Protein AF-A0A261Q1C6-F1 (afdb_monomer_lite)

Secondary structure (DSSP, 8-state):
-PPEEEEEEEEETTSPPP-TTSEEEEEETTEEEEEEEEEEEEE---SSPPTTEEEEEEEEEEETT-GGGEEEEEETTEEEEEETTEEEEEEE---TTTHHHHSS---

Sequence (107 aa):
MREAKKLYYYIGEGHPVPEPGRYLVNMGKKGPGTVYLITAIVRTKQKRPVEGYTCYTLTLQRLDGLKELVVYEMQDGICSVWVKGEEAFPCFAFDPKERRSLLKPRS

Foldseek 3Di:
DQDWDKDKAKDFPPDDDDDQQAKEFEADPVGTDWIWGFHDKDFDDDPDDDPRITIIITTTGTDPPQRVQKDWDADPNDIWIDTVNHTHHYGYPDDPVVVVVVPDPPD

pLDDT: mean 82.11, std 16.35, range [31.62, 95.12]

Radius of gyration: 14.65 Å; chains: 1; bounding box: 41×34×31 Å

Structure (mmCIF, N/CA/C/O backbone):
data_AF-A0A261Q1C6-F1
#
_entry.id   AF-A0A261Q1C6-F1
#
loop_
_atom_site.group_PDB
_atom_site.id
_atom_site.type_symbol
_atom_site.label_atom_id
_atom_site.label_alt_id
_atom_site.label_comp_id
_atom_site.label_asym_id
_atom_site.label_entity_id
_atom_site.label_seq_id
_atom_site.pdbx_PDB_ins_code
_atom_site.Cartn_x
_atom_site.Cartn_y
_atom_site.Cartn_z
_atom_site.occupancy
_atom_site.B_iso_or_equiv
_atom_site.auth_seq_id
_atom_site.auth_comp_id
_atom_site.auth_asym_id
_atom_site.auth_atom_id
_atom_site.pdbx_PDB_model_num
ATOM 1 N N . MET A 1 1 ? -10.384 19.432 -0.649 1.00 48.12 1 MET A N 1
ATOM 2 C CA . MET A 1 1 ? -10.007 18.197 -1.376 1.00 48.12 1 MET A CA 1
ATOM 3 C C . MET A 1 1 ? -8.909 17.512 -0.573 1.00 48.12 1 MET A C 1
ATOM 5 O O . MET A 1 1 ? -8.014 18.217 -0.132 1.00 48.12 1 MET A O 1
ATOM 9 N N . ARG A 1 2 ? -8.998 16.204 -0.284 1.00 57.34 2 ARG A N 1
ATOM 10 C CA . ARG A 1 2 ? -7.921 15.504 0.444 1.00 57.34 2 ARG A CA 1
ATOM 11 C C . ARG A 1 2 ? -6.717 15.364 -0.492 1.00 57.34 2 ARG A C 1
ATOM 13 O O . ARG A 1 2 ? -6.881 14.885 -1.608 1.00 57.34 2 ARG A O 1
ATOM 20 N N . GLU A 1 3 ? -5.551 15.828 -0.057 1.00 70.38 3 GLU A N 1
ATOM 21 C CA . GLU A 1 3 ? -4.331 15.871 -0.867 1.00 70.38 3 GLU A CA 1
ATOM 22 C C . GLU A 1 3 ? -3.910 14.462 -1.309 1.00 70.38 3 GLU A C 1
ATOM 24 O O . GLU A 1 3 ? -3.790 13.544 -0.489 1.00 70.38 3 GLU A O 1
ATOM 29 N N . ALA A 1 4 ? -3.708 14.282 -2.615 1.00 81.31 4 ALA A N 1
ATOM 30 C CA . ALA A 1 4 ? -3.207 13.034 -3.168 1.00 81.31 4 ALA A CA 1
ATOM 31 C C . ALA A 1 4 ? -1.703 12.927 -2.884 1.00 81.31 4 ALA A C 1
ATOM 33 O O . ALA A 1 4 ? -0.907 13.745 -3.344 1.00 81.31 4 ALA A O 1
ATOM 34 N N . LYS A 1 5 ? -1.302 11.900 -2.136 1.00 88.50 5 LYS A N 1
ATOM 35 C CA . LYS A 1 5 ? 0.096 11.625 -1.808 1.00 88.50 5 LYS A CA 1
ATOM 36 C C . LYS A 1 5 ? 0.680 10.648 -2.820 1.00 88.50 5 LYS A C 1
ATOM 38 O O . LYS A 1 5 ? 0.068 9.628 -3.114 1.00 88.50 5 LYS A O 1
ATOM 43 N N . LYS A 1 6 ? 1.888 10.916 -3.313 1.00 91.50 6 LYS A N 1
ATOM 44 C CA . LYS A 1 6 ? 2.656 9.942 -4.102 1.00 91.50 6 LYS A CA 1
ATOM 45 C C . LYS A 1 6 ? 3.642 9.193 -3.210 1.00 91.50 6 LYS A C 1
ATOM 47 O O . LYS A 1 6 ? 4.248 9.794 -2.323 1.00 91.50 6 LYS A O 1
ATOM 52 N N . LEU A 1 7 ? 3.798 7.893 -3.440 1.00 90.50 7 LEU A N 1
ATOM 53 C CA . LEU A 1 7 ? 4.708 7.030 -2.688 1.00 90.50 7 LEU A CA 1
ATOM 54 C C . LEU A 1 7 ? 5.403 6.039 -3.625 1.00 90.50 7 LEU A C 1
ATOM 56 O O . LEU A 1 7 ? 4.752 5.442 -4.478 1.00 90.50 7 LEU A O 1
ATOM 60 N N . TYR A 1 8 ? 6.707 5.835 -3.434 1.00 90.00 8 TYR A N 1
ATOM 61 C CA . TYR A 1 8 ? 7.416 4.724 -4.065 1.00 90.00 8 TYR A CA 1
ATOM 62 C C . TYR A 1 8 ? 7.203 3.447 -3.261 1.00 90.00 8 TYR A C 1
ATOM 64 O O . TYR A 1 8 ? 7.459 3.418 -2.059 1.00 90.00 8 TYR A O 1
ATOM 72 N N . TYR A 1 9 ? 6.765 2.399 -3.942 1.00 88.69 9 TYR A N 1
ATOM 73 C CA . TYR A 1 9 ? 6.480 1.097 -3.369 1.00 88.69 9 TYR A CA 1
ATOM 74 C C . TYR A 1 9 ? 7.321 0.039 -4.081 1.00 88.69 9 TYR A C 1
ATOM 76 O O . TYR A 1 9 ? 7.335 -0.025 -5.310 1.00 88.69 9 TYR A O 1
ATOM 84 N N . TYR A 1 10 ? 8.066 -0.746 -3.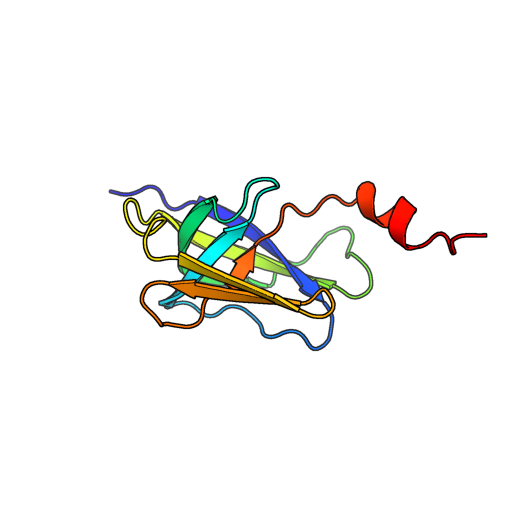310 1.00 87.56 10 TYR A N 1
ATOM 85 C CA . TYR A 1 10 ? 9.017 -1.732 -3.817 1.00 87.56 10 TYR A CA 1
ATOM 86 C C . TYR A 1 10 ? 8.480 -3.128 -3.558 1.00 87.56 10 TYR A C 1
ATOM 88 O O . TYR A 1 10 ? 8.153 -3.459 -2.422 1.00 87.56 10 TYR A O 1
ATOM 96 N N . ILE A 1 11 ? 8.414 -3.938 -4.607 1.00 85.38 11 ILE A N 1
ATOM 97 C CA . ILE A 1 11 ? 7.804 -5.267 -4.569 1.00 85.38 11 ILE A CA 1
ATOM 98 C C . ILE A 1 11 ? 8.851 -6.283 -4.975 1.00 85.38 11 ILE A C 1
ATOM 100 O O . ILE A 1 11 ? 9.460 -6.124 -6.033 1.00 85.38 11 ILE A O 1
ATOM 104 N N . GLY A 1 12 ? 9.078 -7.282 -4.123 1.00 82.75 12 GLY A N 1
ATOM 105 C CA . GLY A 1 12 ? 9.973 -8.390 -4.441 1.00 82.75 12 GLY A CA 1
ATOM 106 C C . GLY A 1 12 ? 9.405 -9.271 -5.555 1.00 82.75 12 GLY A C 1
ATOM 107 O O . GLY A 1 12 ? 8.195 -9.280 -5.786 1.00 82.75 12 GLY A O 1
ATOM 108 N N . GLU A 1 13 ? 10.253 -10.031 -6.239 1.00 79.12 13 GLU A N 1
ATOM 109 C CA . GLU A 1 13 ? 9.780 -11.030 -7.205 1.00 79.12 13 GLU A CA 1
ATOM 110 C C . GLU A 1 13 ? 8.808 -12.029 -6.549 1.00 79.12 13 GLU A C 1
ATOM 112 O O . GLU A 1 13 ? 9.047 -12.513 -5.446 1.00 79.12 13 GLU A O 1
ATOM 117 N N . GLY A 1 14 ? 7.679 -12.300 -7.214 1.00 77.88 14 GLY A N 1
ATOM 118 C CA . GLY A 1 14 ? 6.638 -13.215 -6.725 1.00 77.88 14 GLY A CA 1
ATOM 119 C C . GLY A 1 14 ? 5.613 -12.614 -5.754 1.00 77.88 14 GLY A C 1
ATOM 120 O O . GLY A 1 14 ? 4.635 -13.285 -5.435 1.00 77.88 14 GLY A O 1
ATOM 121 N N . HIS A 1 15 ? 5.774 -11.361 -5.314 1.00 81.31 15 HIS A N 1
ATOM 122 C CA . HIS A 1 15 ? 4.775 -10.691 -4.473 1.00 81.31 15 HIS A CA 1
ATOM 123 C C . HIS A 1 15 ? 3.670 -10.014 -5.304 1.00 81.31 15 HIS A C 1
ATOM 125 O O . HIS A 1 15 ? 3.947 -9.498 -6.394 1.00 81.31 15 HIS A O 1
ATOM 131 N N . PRO A 1 16 ? 2.421 -9.970 -4.797 1.00 85.75 16 PRO A N 1
ATOM 132 C CA . PRO A 1 16 ? 1.312 -9.344 -5.505 1.00 85.75 16 PRO A CA 1
ATOM 133 C C . PRO A 1 16 ? 1.520 -7.834 -5.653 1.00 85.75 16 PRO A C 1
ATOM 135 O O . PRO A 1 16 ? 1.999 -7.146 -4.748 1.00 85.75 16 PRO A O 1
ATOM 138 N N . VAL A 1 17 ? 1.131 -7.315 -6.816 1.00 89.00 17 VAL A N 1
ATOM 139 C CA . VAL A 1 17 ? 1.174 -5.883 -7.118 1.00 89.00 17 VAL A CA 1
ATOM 140 C C . VAL A 1 17 ? -0.077 -5.207 -6.539 1.00 89.00 17 VAL A C 1
ATOM 142 O O . VAL A 1 17 ? -1.172 -5.714 -6.765 1.00 89.00 17 VAL A O 1
ATOM 145 N N . PRO A 1 18 ? 0.042 -4.068 -5.829 1.00 89.81 18 PRO A N 1
ATOM 146 C CA . PRO A 1 18 ? -1.107 -3.325 -5.342 1.00 89.81 18 PRO A CA 1
ATOM 147 C C . PRO A 1 18 ? -2.006 -2.839 -6.474 1.00 89.81 18 PRO A C 1
ATOM 149 O O . PRO A 1 18 ? -1.529 -2.392 -7.518 1.00 89.81 18 PRO A O 1
ATOM 152 N N . GLU A 1 19 ? -3.309 -2.841 -6.226 1.00 91.38 19 GLU A N 1
ATOM 153 C CA . GLU A 1 19 ? -4.314 -2.450 -7.212 1.00 91.38 19 GLU A CA 1
ATOM 154 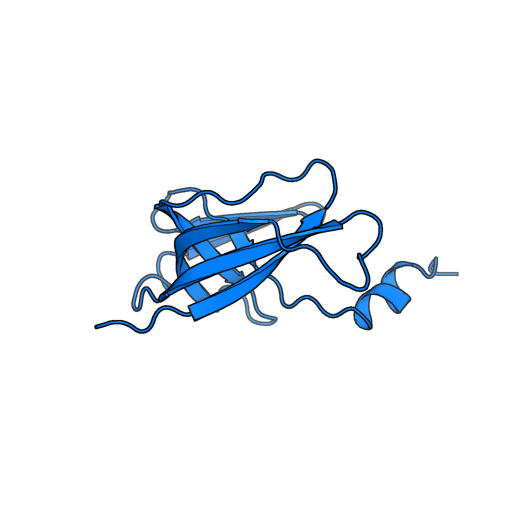C C . GLU A 1 19 ? -5.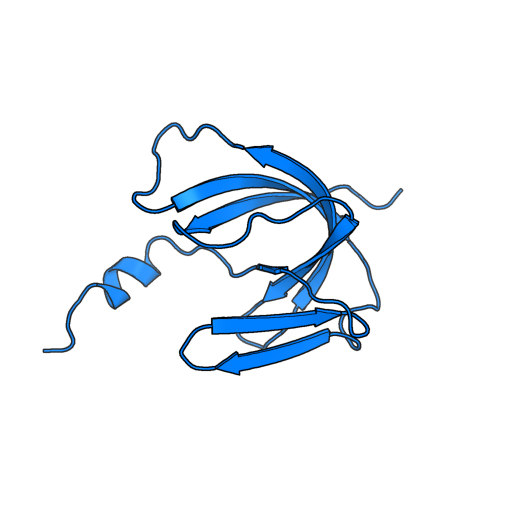040 -1.161 -6.792 1.00 91.38 19 GLU A C 1
ATOM 156 O O . GLU A 1 19 ? -5.275 -0.942 -5.597 1.00 91.38 19 GLU A O 1
ATOM 161 N N . PRO A 1 20 ? -5.430 -0.291 -7.744 1.00 94.81 20 PRO A N 1
ATOM 162 C CA . PRO A 1 20 ? -6.335 0.815 -7.455 1.00 94.81 20 PRO A CA 1
ATOM 163 C C . PRO A 1 20 ? -7.643 0.317 -6.827 1.00 94.81 20 PRO A C 1
ATOM 165 O O . PRO A 1 20 ? -8.168 -0.725 -7.202 1.00 94.81 20 PRO A O 1
ATOM 168 N N . GLY A 1 21 ? -8.174 1.068 -5.866 1.00 93.56 21 GLY A N 1
ATOM 169 C CA . GLY A 1 21 ? -9.354 0.691 -5.085 1.00 93.56 21 GLY A CA 1
ATOM 170 C C . GLY A 1 21 ? -9.043 -0.136 -3.834 1.00 93.56 21 GLY A C 1
ATOM 171 O O . GLY A 1 21 ? -9.895 -0.221 -2.954 1.00 93.56 21 GLY A O 1
ATOM 172 N N . ARG A 1 22 ? -7.827 -0.681 -3.694 1.00 94.50 22 ARG A N 1
ATOM 173 C CA . ARG A 1 22 ? -7.400 -1.400 -2.484 1.00 94.50 22 ARG A CA 1
ATOM 174 C C . ARG A 1 22 ? -6.832 -0.457 -1.427 1.00 94.50 22 ARG A C 1
ATOM 176 O O . ARG A 1 22 ? -6.352 0.645 -1.723 1.00 94.50 22 ARG A O 1
ATOM 183 N N . TYR A 1 23 ? -6.864 -0.911 -0.177 1.00 95.12 23 TYR A N 1
ATOM 184 C CA . TYR A 1 23 ? -6.259 -0.194 0.937 1.00 95.12 23 TYR A CA 1
ATOM 185 C C . TYR A 1 23 ? -4.761 -0.478 1.042 1.00 95.12 23 TYR A C 1
ATOM 187 O O . TYR A 1 23 ? -4.293 -1.585 0.785 1.00 95.12 23 TYR A O 1
ATOM 195 N N . LEU A 1 24 ? -4.013 0.532 1.471 1.00 94.25 24 LEU A N 1
ATOM 196 C CA . LEU A 1 24 ? -2.604 0.436 1.817 1.00 94.25 24 LEU A CA 1
ATOM 197 C C . LEU A 1 24 ? -2.396 0.993 3.221 1.00 94.25 24 LEU A C 1
ATOM 199 O O . LEU A 1 24 ? -2.806 2.115 3.521 1.00 94.25 24 LEU A O 1
ATOM 203 N N . VAL A 1 25 ? -1.739 0.222 4.080 1.00 93.31 25 VAL A N 1
ATOM 204 C CA . VAL A 1 25 ? -1.499 0.591 5.476 1.00 93.31 25 VAL A CA 1
ATOM 205 C C . VAL A 1 25 ? -0.018 0.864 5.667 1.00 93.31 25 VAL A C 1
ATOM 207 O O . VAL A 1 25 ? 0.818 -0.009 5.460 1.00 93.31 25 VAL A O 1
ATOM 210 N N . ASN A 1 26 ? 0.327 2.080 6.084 1.00 90.75 26 ASN A N 1
ATOM 211 C CA . ASN A 1 26 ? 1.700 2.391 6.463 1.00 90.75 26 ASN A CA 1
ATOM 212 C C . ASN A 1 26 ? 2.026 1.737 7.810 1.00 90.75 26 ASN A C 1
ATOM 214 O O . ASN A 1 26 ? 1.486 2.147 8.836 1.00 90.75 26 ASN A O 1
ATOM 218 N N . MET A 1 27 ? 2.905 0.743 7.802 1.00 87.75 27 MET A N 1
ATOM 219 C CA . MET A 1 27 ? 3.342 -0.021 8.964 1.00 87.75 27 MET A CA 1
ATOM 220 C C . MET A 1 27 ? 4.601 0.616 9.555 1.00 87.75 27 MET A C 1
ATOM 222 O O . MET A 1 27 ? 5.638 0.724 8.898 1.00 87.75 27 MET A O 1
ATOM 226 N N . GLY A 1 28 ? 4.511 1.058 10.809 1.00 82.44 28 GLY A N 1
ATOM 227 C CA . GLY A 1 28 ? 5.637 1.616 11.556 1.00 82.44 28 GLY A CA 1
ATOM 228 C C . GLY A 1 28 ? 6.136 0.672 12.649 1.00 82.44 28 GLY A C 1
ATOM 229 O O . GLY A 1 28 ? 5.529 -0.355 12.937 1.00 82.44 28 GLY A O 1
ATOM 230 N N . LYS A 1 29 ? 7.205 1.073 13.351 1.00 76.31 29 LYS A N 1
ATOM 231 C CA . LYS A 1 29 ? 7.773 0.309 14.485 1.00 76.31 29 LYS A CA 1
ATOM 232 C C . LYS A 1 29 ? 6.782 0.053 15.633 1.00 76.31 29 LYS A C 1
ATOM 234 O O . LYS A 1 29 ? 6.994 -0.852 16.425 1.00 76.31 29 LYS A O 1
ATOM 239 N N . LYS A 1 30 ? 5.732 0.874 15.748 1.00 80.56 30 LYS A N 1
ATOM 240 C CA . LYS A 1 30 ? 4.697 0.786 16.795 1.00 80.56 30 LYS A CA 1
ATOM 241 C C . LYS A 1 30 ? 3.389 0.146 16.297 1.00 80.56 30 LYS A C 1
ATOM 243 O O . LYS A 1 30 ? 2.370 0.286 16.962 1.00 80.56 30 LYS A O 1
ATOM 248 N N . GLY A 1 31 ? 3.401 -0.493 15.124 1.00 81.81 31 GLY A N 1
ATOM 249 C CA . GLY A 1 31 ? 2.218 -1.097 14.503 1.00 81.81 31 GLY A CA 1
ATOM 250 C C . GLY A 1 31 ? 1.604 -0.245 13.380 1.00 81.81 31 GLY A C 1
ATOM 251 O O . GLY A 1 31 ? 2.303 0.594 12.789 1.00 81.81 31 GLY A O 1
ATOM 252 N N . PRO A 1 32 ? 0.316 -0.461 13.050 1.00 88.25 32 PRO A N 1
ATOM 253 C CA . PRO A 1 32 ? -0.329 0.176 11.910 1.00 88.25 32 PRO A CA 1
ATOM 254 C C . PRO A 1 32 ? -0.450 1.686 12.115 1.00 88.25 32 PRO A C 1
ATOM 256 O O . PRO A 1 32 ? -0.841 2.184 13.172 1.00 88.25 32 PRO A O 1
ATOM 259 N N . GLY A 1 33 ? -0.064 2.431 11.088 1.00 87.50 33 GLY A N 1
ATOM 260 C CA . GLY A 1 33 ? -0.060 3.884 11.060 1.00 87.50 33 GLY A CA 1
ATOM 261 C C . GLY A 1 33 ? -1.254 4.429 10.290 1.00 87.50 33 GLY A C 1
ATOM 262 O O . GLY A 1 33 ? -2.400 4.333 10.720 1.00 87.50 33 GLY A O 1
ATOM 263 N N . THR A 1 34 ? -0.972 5.081 9.168 1.00 91.31 34 THR A N 1
ATOM 264 C CA . THR A 1 34 ? -1.991 5.723 8.333 1.00 91.31 34 THR A CA 1
ATOM 265 C C . THR A 1 34 ? -2.527 4.747 7.295 1.00 91.31 34 THR A C 1
ATOM 267 O O . THR A 1 34 ? -1.745 4.054 6.642 1.00 91.31 34 THR A O 1
ATOM 270 N N . VAL A 1 35 ? -3.847 4.750 7.112 1.00 93.62 35 VAL A N 1
ATOM 271 C CA . VAL A 1 35 ? -4.529 4.016 6.044 1.00 93.62 35 VAL A CA 1
ATOM 272 C C . VAL A 1 35 ? -4.708 4.926 4.832 1.00 93.62 35 VAL A C 1
ATOM 274 O O . VAL A 1 35 ? -5.094 6.095 4.946 1.00 93.62 35 VAL A O 1
ATOM 277 N N . TYR A 1 36 ? -4.426 4.377 3.662 1.00 94.69 36 TYR A N 1
ATOM 278 C CA . TYR A 1 36 ? -4.558 5.034 2.377 1.00 94.69 36 TYR A CA 1
ATOM 279 C C . TYR A 1 36 ? -5.437 4.202 1.447 1.00 94.69 36 TYR A C 1
ATOM 281 O O . TYR A 1 36 ? -5.407 2.978 1.493 1.00 94.69 36 TYR A O 1
ATOM 289 N N . LEU A 1 37 ? -6.183 4.872 0.576 1.00 94.62 37 LEU A N 1
ATOM 290 C CA . LEU A 1 37 ? -6.770 4.264 -0.613 1.00 94.62 37 LEU A CA 1
ATOM 291 C C . LEU A 1 37 ? -5.796 4.432 -1.773 1.00 94.62 37 LEU A C 1
ATOM 293 O O . LEU A 1 37 ? -5.339 5.550 -2.026 1.00 94.62 37 LEU A O 1
ATOM 297 N N . ILE A 1 38 ? -5.500 3.353 -2.487 1.00 95.06 38 ILE A N 1
ATOM 298 C CA . ILE A 1 38 ? -4.721 3.425 -3.720 1.00 95.06 38 ILE A CA 1
ATOM 299 C C . ILE A 1 38 ? -5.646 3.934 -4.822 1.00 95.06 38 ILE A C 1
ATOM 301 O O . ILE A 1 38 ? -6.641 3.298 -5.150 1.00 95.06 38 ILE A O 1
ATOM 305 N N . THR A 1 39 ? -5.334 5.089 -5.401 1.00 95.06 39 THR A N 1
ATOM 306 C CA . THR A 1 39 ? -6.129 5.678 -6.488 1.00 95.06 39 THR A CA 1
ATOM 307 C C . THR A 1 39 ? -5.500 5.453 -7.855 1.00 95.06 39 THR A C 1
ATOM 309 O O . THR A 1 39 ? -6.209 5.407 -8.854 1.00 95.06 39 THR A O 1
ATOM 312 N N . ALA A 1 40 ? -4.179 5.283 -7.914 1.00 94.50 40 ALA A N 1
ATOM 313 C CA . ALA A 1 40 ? -3.471 4.925 -9.136 1.00 94.50 40 ALA A CA 1
ATOM 314 C C . ALA A 1 40 ? -2.154 4.210 -8.821 1.00 94.50 40 ALA A C 1
ATOM 316 O O . ALA A 1 40 ? -1.528 4.467 -7.790 1.00 94.50 40 ALA A O 1
ATOM 317 N N . ILE A 1 41 ? -1.702 3.374 -9.753 1.00 94.69 41 ILE A N 1
ATOM 318 C CA . ILE A 1 41 ? -0.397 2.715 -9.722 1.00 94.69 41 ILE A CA 1
ATOM 319 C C . ILE A 1 41 ? 0.280 2.847 -11.083 1.00 94.69 41 ILE A C 1
ATOM 321 O O . ILE A 1 41 ? -0.342 2.656 -12.124 1.00 94.69 41 ILE A O 1
ATOM 325 N N . VAL A 1 42 ? 1.571 3.174 -11.076 1.00 94.62 42 VAL A N 1
ATOM 326 C CA . VAL A 1 42 ? 2.401 3.234 -12.282 1.00 94.62 42 VAL A CA 1
ATOM 327 C C . VAL A 1 42 ? 3.728 2.550 -11.995 1.00 94.62 42 VAL A C 1
ATOM 329 O O . VAL A 1 42 ? 4.357 2.822 -10.975 1.00 94.62 42 VAL A O 1
ATOM 332 N N . ARG A 1 43 ? 4.192 1.675 -12.892 1.00 92.31 43 ARG A N 1
ATOM 333 C CA . ARG A 1 43 ? 5.535 1.094 -12.778 1.00 92.31 43 ARG A CA 1
ATOM 334 C C . ARG A 1 43 ? 6.587 2.183 -12.988 1.00 92.31 43 ARG A C 1
ATOM 336 O O . ARG A 1 43 ? 6.599 2.856 -14.016 1.00 92.31 43 ARG A O 1
ATOM 343 N N . THR A 1 44 ? 7.494 2.338 -12.031 1.00 91.19 44 THR A N 1
ATOM 344 C CA . THR A 1 44 ? 8.533 3.370 -12.068 1.00 91.19 44 THR A CA 1
ATOM 345 C C . THR A 1 44 ? 9.813 2.807 -12.661 1.00 91.19 44 THR A C 1
ATOM 347 O O . THR A 1 44 ? 10.418 1.893 -12.100 1.00 91.19 44 THR A O 1
ATOM 350 N N . LYS A 1 45 ? 10.297 3.401 -13.757 1.00 87.88 45 LYS A N 1
ATOM 351 C CA . LYS A 1 45 ? 11.643 3.104 -14.259 1.00 87.88 45 LYS A CA 1
ATOM 352 C C . LYS A 1 45 ? 12.677 3.794 -13.371 1.00 87.88 45 LYS A C 1
ATOM 354 O O . LYS A 1 45 ? 12.783 5.019 -13.358 1.00 87.88 45 LYS A O 1
ATOM 359 N N . GLN A 1 46 ? 13.442 3.010 -12.622 1.00 83.00 46 GLN A N 1
ATOM 360 C CA . GLN A 1 46 ? 14.497 3.538 -11.763 1.00 83.00 46 GLN A CA 1
ATOM 361 C C . GLN A 1 46 ? 15.785 3.766 -12.557 1.00 83.00 46 GLN A C 1
ATOM 363 O O . GLN A 1 46 ? 16.167 2.937 -13.379 1.00 83.00 46 GLN A O 1
ATOM 368 N N . LYS A 1 47 ? 16.501 4.862 -12.269 1.00 83.94 47 LYS A N 1
ATOM 369 C CA . LYS A 1 47 ? 17.864 5.080 -12.798 1.00 83.94 47 LYS A 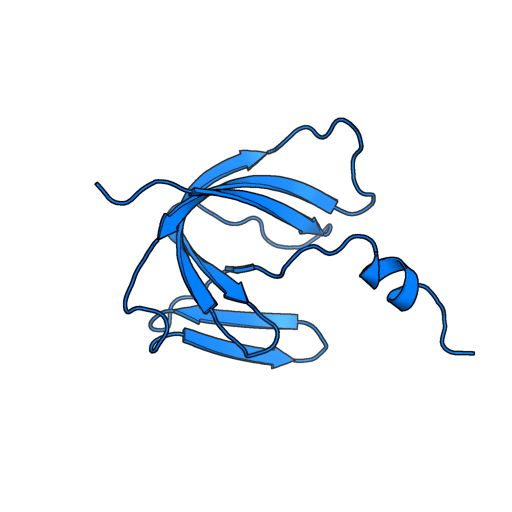CA 1
ATOM 370 C C . LYS A 1 47 ? 18.861 4.044 -12.266 1.00 83.94 47 LYS A C 1
ATOM 372 O O . LYS 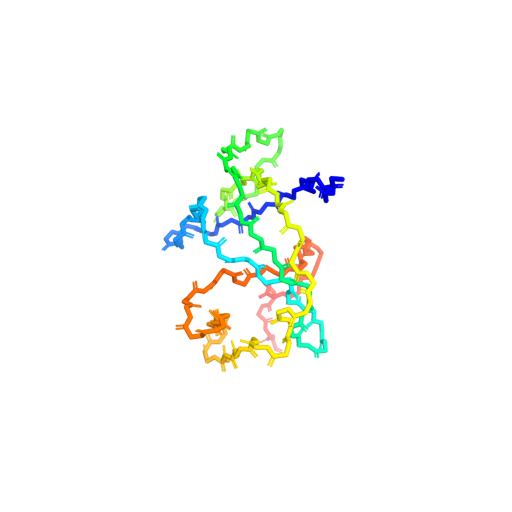A 1 47 ? 19.829 3.726 -12.943 1.00 83.94 47 LYS A O 1
ATOM 377 N N . ARG A 1 48 ? 18.633 3.554 -11.045 1.00 83.94 48 ARG A N 1
ATOM 378 C CA . ARG A 1 48 ? 19.401 2.494 -10.383 1.00 83.94 48 ARG A CA 1
ATOM 379 C C . ARG A 1 48 ? 18.395 1.493 -9.809 1.00 83.94 48 ARG A C 1
ATOM 381 O O . ARG A 1 48 ? 17.821 1.796 -8.763 1.00 83.94 48 ARG A O 1
ATOM 388 N N . PRO A 1 49 ? 18.080 0.403 -10.527 1.00 81.56 49 PRO A N 1
ATOM 389 C CA . PRO A 1 49 ? 17.149 -0.600 -10.027 1.00 81.56 49 PRO A CA 1
ATOM 390 C C . PRO A 1 49 ? 17.722 -1.287 -8.786 1.00 81.56 49 PRO A C 1
ATOM 392 O O . PRO A 1 49 ? 18.937 -1.444 -8.657 1.00 81.56 49 PRO A O 1
ATOM 395 N N . VAL A 1 50 ? 16.837 -1.673 -7.871 1.00 81.00 50 VAL A N 1
ATOM 396 C CA . VAL A 1 50 ? 17.191 -2.520 -6.729 1.00 81.00 50 VAL A CA 1
ATOM 397 C C . VAL A 1 50 ? 17.005 -3.969 -7.167 1.00 81.00 50 VAL A C 1
ATOM 399 O O . VAL A 1 50 ? 15.911 -4.347 -7.577 1.00 81.00 50 VAL A O 1
ATOM 402 N N . GLU A 1 51 ? 18.070 -4.766 -7.117 1.00 81.94 51 GLU A N 1
ATOM 403 C CA . GLU A 1 51 ? 18.030 -6.172 -7.533 1.00 81.94 51 GLU A CA 1
ATOM 404 C C . GLU A 1 51 ? 16.981 -6.964 -6.738 1.00 81.94 51 GLU A C 1
ATOM 406 O O . GLU A 1 51 ? 16.862 -6.801 -5.521 1.00 81.94 51 GLU A O 1
ATOM 411 N N . GLY A 1 52 ? 16.191 -7.781 -7.441 1.00 83.50 52 GLY A N 1
ATOM 412 C CA . GLY A 1 52 ? 15.087 -8.554 -6.869 1.00 83.50 52 GLY A CA 1
ATOM 413 C C . GLY A 1 52 ? 13.823 -7.747 -6.552 1.00 83.50 52 GLY A C 1
ATOM 414 O O . GLY A 1 52 ? 12.887 -8.313 -5.992 1.00 83.50 52 GLY A O 1
ATOM 415 N N . TYR A 1 53 ? 13.769 -6.448 -6.891 1.00 85.69 53 TYR A N 1
ATOM 416 C CA . TYR A 1 53 ? 12.600 -5.596 -6.654 1.00 85.69 53 TYR A CA 1
ATOM 417 C C . TYR A 1 53 ? 12.141 -4.833 -7.897 1.00 85.69 53 TYR A C 1
ATOM 419 O O . TYR A 1 53 ? 12.931 -4.274 -8.658 1.00 85.69 53 TYR A O 1
ATOM 427 N N . THR A 1 54 ? 10.823 -4.697 -8.039 1.00 89.19 54 THR A N 1
ATOM 428 C CA . THR A 1 54 ? 10.198 -3.746 -8.961 1.00 89.19 54 THR A CA 1
ATOM 429 C C . THR A 1 54 ? 9.642 -2.554 -8.190 1.00 89.19 54 THR A C 1
ATOM 431 O O . THR A 1 54 ? 8.922 -2.706 -7.205 1.00 89.19 54 THR A O 1
ATOM 434 N N . CYS A 1 55 ? 9.973 -1.347 -8.650 1.00 90.75 55 CYS A N 1
ATOM 435 C CA . CYS A 1 55 ? 9.488 -0.101 -8.069 1.00 90.75 55 CYS A CA 1
ATOM 436 C C . CYS A 1 55 ? 8.215 0.380 -8.778 1.00 90.75 55 CYS A C 1
ATOM 438 O O . CYS A 1 55 ? 8.167 0.471 -10.007 1.00 90.75 55 CYS A O 1
ATOM 440 N N . TYR A 1 56 ? 7.215 0.764 -7.996 1.00 92.00 56 TYR A N 1
ATOM 441 C CA . TYR A 1 56 ? 5.965 1.366 -8.441 1.00 92.00 56 TYR A CA 1
ATOM 442 C C . TYR A 1 56 ? 5.778 2.726 -7.773 1.00 92.00 56 TYR A C 1
ATOM 444 O O . TYR A 1 56 ? 6.180 2.932 -6.632 1.00 92.00 56 TYR A O 1
ATOM 452 N N . THR A 1 57 ? 5.181 3.675 -8.484 1.00 93.62 57 THR A N 1
ATOM 453 C CA . THR A 1 57 ? 4.666 4.916 -7.908 1.00 93.62 57 THR A CA 1
ATOM 454 C C . THR A 1 57 ? 3.181 4.727 -7.660 1.00 93.62 57 THR A C 1
ATOM 456 O O . THR A 1 57 ? 2.408 4.556 -8.604 1.00 93.62 57 THR A O 1
ATOM 459 N N . LEU A 1 58 ? 2.787 4.778 -6.394 1.00 94.81 58 LEU A N 1
ATOM 460 C CA . LEU A 1 58 ? 1.395 4.767 -5.971 1.00 94.81 58 LEU A CA 1
ATOM 461 C C . LEU A 1 58 ? 0.913 6.198 -5.776 1.00 94.81 58 LEU A C 1
ATOM 463 O O . LEU A 1 58 ? 1.617 7.019 -5.185 1.00 94.81 58 LEU A O 1
ATOM 467 N N . THR A 1 59 ? -0.297 6.480 -6.242 1.00 94.88 59 THR A N 1
ATOM 468 C CA . THR A 1 59 ? -1.055 7.664 -5.837 1.00 94.88 59 THR A CA 1
ATOM 469 C C . THR A 1 59 ? -2.054 7.231 -4.779 1.00 94.88 59 THR A C 1
ATOM 471 O O . THR A 1 59 ? -2.767 6.245 -4.951 1.00 94.88 59 THR A O 1
ATOM 474 N N . LEU A 1 60 ? -2.048 7.942 -3.660 1.00 94.81 60 LEU A N 1
ATOM 475 C CA . LEU A 1 60 ? -2.700 7.549 -2.426 1.00 94.81 60 LEU A CA 1
ATOM 476 C C . LEU A 1 60 ? -3.602 8.673 -1.934 1.00 94.81 60 LEU A C 1
ATOM 478 O O . LEU A 1 60 ? -3.187 9.830 -1.864 1.00 94.81 60 LEU A O 1
ATOM 482 N N . GLN A 1 61 ? -4.805 8.320 -1.506 1.00 94.50 61 GLN A N 1
ATOM 483 C CA . GLN A 1 61 ? -5.690 9.216 -0.776 1.00 94.50 61 GLN A CA 1
ATOM 484 C C . GLN A 1 61 ? -5.715 8.810 0.693 1.00 94.50 61 GLN A C 1
ATOM 486 O O . GLN A 1 61 ? -6.017 7.667 1.028 1.00 94.50 61 GLN A O 1
ATOM 491 N N . ARG A 1 62 ? -5.407 9.747 1.591 1.00 92.81 62 ARG A N 1
ATOM 492 C CA . ARG A 1 62 ? -5.438 9.487 3.033 1.00 92.81 62 ARG A CA 1
ATOM 493 C C . ARG A 1 62 ? -6.872 9.265 3.524 1.00 92.81 62 ARG A C 1
ATOM 495 O O . ARG A 1 62 ? -7.773 10.063 3.240 1.00 92.81 62 ARG A O 1
ATOM 502 N N . LEU A 1 63 ? -7.060 8.193 4.290 1.00 91.50 63 LEU A N 1
ATOM 503 C CA . LEU A 1 63 ? -8.317 7.867 4.950 1.00 91.50 63 LEU A CA 1
ATOM 504 C C . LEU A 1 63 ? -8.148 7.971 6.464 1.00 91.50 63 LEU A C 1
ATOM 506 O O . LEU A 1 63 ? -7.669 7.057 7.133 1.00 91.50 63 LEU A O 1
ATOM 510 N N . ASP A 1 64 ? -8.529 9.126 6.998 1.00 88.31 64 ASP A N 1
ATOM 511 C CA . ASP A 1 64 ? -8.573 9.355 8.439 1.00 88.31 64 ASP A CA 1
ATOM 512 C C . ASP A 1 64 ? -9.696 8.539 9.095 1.00 88.31 64 ASP A C 1
ATOM 514 O O . ASP A 1 64 ? -10.736 8.296 8.483 1.00 88.31 64 ASP A O 1
ATOM 518 N N . GLY A 1 65 ? -9.467 8.098 10.334 1.00 86.44 65 GLY A N 1
ATOM 519 C CA . GLY A 1 65 ? -10.426 7.316 11.126 1.00 86.44 65 GLY A CA 1
ATOM 520 C C . GLY A 1 65 ? -10.418 5.803 10.874 1.00 86.44 65 GLY A C 1
ATOM 521 O O . GLY A 1 65 ? -10.967 5.061 11.674 1.00 86.44 65 GLY A O 1
ATOM 522 N N . LEU A 1 66 ? -9.754 5.307 9.823 1.00 89.50 66 LEU A N 1
ATOM 523 C CA . LEU A 1 66 ? -9.714 3.860 9.549 1.00 89.50 66 LEU A CA 1
ATOM 524 C C . LEU A 1 66 ? -8.634 3.097 10.317 1.00 89.50 66 LEU A C 1
ATOM 526 O O . LEU A 1 66 ? -8.640 1.872 10.304 1.00 89.50 66 LEU A O 1
ATOM 530 N N . LYS A 1 67 ? -7.715 3.797 10.991 1.00 87.81 67 LYS A N 1
ATOM 531 C CA . LYS A 1 67 ? -6.608 3.174 11.730 1.00 87.81 67 LYS A CA 1
ATOM 532 C C . LYS A 1 67 ? -7.098 2.179 12.788 1.00 87.81 67 LYS A C 1
ATOM 534 O O . LYS A 1 67 ? -6.486 1.134 12.960 1.00 87.81 67 LYS A O 1
ATOM 539 N N . GLU A 1 68 ? -8.180 2.506 13.488 1.00 88.50 68 GLU A N 1
ATOM 540 C CA . GLU A 1 68 ? -8.740 1.664 14.557 1.00 88.50 68 GLU A CA 1
ATOM 541 C C . GLU A 1 68 ? -9.427 0.403 14.019 1.00 88.50 68 GLU A C 1
ATOM 543 O O . GLU A 1 68 ? -9.681 -0.533 14.766 1.00 88.50 68 GLU A O 1
ATOM 548 N N . LEU A 1 69 ? -9.688 0.362 12.711 1.00 91.69 69 LEU A N 1
ATOM 549 C CA . LEU A 1 69 ? -10.297 -0.765 12.005 1.00 91.69 69 LEU A CA 1
ATOM 550 C C . LEU A 1 69 ? -9.248 -1.616 11.275 1.00 91.69 69 LEU A C 1
ATOM 552 O O . LEU A 1 69 ? -9.609 -2.439 10.429 1.00 91.69 69 LEU A O 1
ATOM 556 N N . VAL A 1 70 ? -7.960 -1.378 11.552 1.00 94.00 70 VAL A N 1
ATOM 557 C CA . VAL A 1 70 ? -6.854 -2.161 11.005 1.00 94.00 70 VAL A CA 1
ATOM 558 C C . VAL A 1 70 ? -6.596 -3.366 11.897 1.00 94.00 70 VAL A C 1
ATOM 560 O O . VAL A 1 70 ? -6.275 -3.218 13.074 1.00 94.00 70 VAL A O 1
ATOM 563 N N . VAL A 1 71 ? -6.643 -4.548 11.298 1.00 93.56 71 VAL A N 1
ATOM 564 C CA . VAL A 1 71 ? -6.153 -5.794 11.890 1.00 93.56 71 VAL A CA 1
ATOM 565 C C . VAL A 1 71 ? -4.878 -6.181 11.154 1.00 93.56 71 VAL A C 1
ATOM 567 O O . VAL A 1 71 ? -4.784 -5.995 9.942 1.00 93.56 71 VAL A O 1
ATOM 570 N N . TYR A 1 72 ? -3.876 -6.677 11.871 1.00 92.38 72 TYR A N 1
ATOM 571 C CA . TYR A 1 72 ? -2.657 -7.175 11.251 1.00 92.38 72 TYR A CA 1
ATOM 572 C C . TYR A 1 72 ? -2.134 -8.402 11.977 1.00 92.38 72 TYR A C 1
ATOM 574 O O . TYR A 1 72 ? -2.240 -8.504 13.197 1.00 92.38 72 TYR A O 1
ATOM 582 N N . GLU A 1 73 ? -1.521 -9.287 11.207 1.00 90.69 73 GLU A N 1
ATOM 583 C CA . GLU A 1 73 ? -0.852 -10.481 11.694 1.00 90.69 73 GLU A CA 1
ATOM 584 C C . GLU A 1 73 ? 0.565 -10.527 11.122 1.00 90.69 73 GLU A C 1
ATOM 586 O O . GLU A 1 73 ? 0.818 -10.130 9.980 1.00 90.69 73 GLU A O 1
ATOM 591 N N . MET A 1 74 ? 1.509 -10.967 11.950 1.00 83.94 74 MET A N 1
ATOM 592 C CA . MET A 1 74 ? 2.897 -11.201 11.563 1.00 83.94 74 MET A CA 1
ATOM 593 C C . MET A 1 74 ? 3.202 -12.675 11.788 1.00 83.94 74 MET A C 1
ATOM 595 O O . MET A 1 74 ? 3.300 -13.112 12.932 1.00 83.94 74 MET A O 1
ATOM 599 N N . GLN A 1 75 ? 3.364 -13.423 10.701 1.00 82.25 75 GLN A N 1
ATOM 600 C CA . GLN A 1 75 ? 3.658 -14.851 10.735 1.00 82.25 75 GLN A CA 1
ATOM 601 C C . GLN A 1 75 ? 4.795 -15.153 9.760 1.00 82.25 75 GLN A C 1
ATOM 603 O O . GLN A 1 75 ? 4.761 -14.711 8.617 1.00 82.25 75 GLN A O 1
ATOM 608 N N . ASP A 1 76 ? 5.839 -15.842 10.229 1.00 80.38 76 ASP A N 1
ATOM 609 C CA . ASP A 1 76 ? 7.000 -16.245 9.414 1.00 80.38 76 ASP A CA 1
ATOM 610 C C . ASP A 1 76 ? 7.652 -15.095 8.613 1.00 80.38 76 ASP A C 1
ATOM 612 O O . ASP A 1 76 ? 8.147 -15.262 7.501 1.00 80.38 76 ASP A O 1
ATOM 616 N N . GLY A 1 77 ? 7.647 -13.881 9.179 1.00 73.00 77 GLY A N 1
ATOM 617 C CA . GLY A 1 77 ? 8.183 -12.679 8.525 1.00 73.00 77 GLY A CA 1
ATOM 618 C C . GLY A 1 77 ? 7.273 -12.075 7.447 1.00 73.00 77 GLY A C 1
ATOM 619 O O . GLY A 1 77 ? 7.625 -11.051 6.861 1.00 73.00 77 GLY A O 1
ATOM 620 N N . ILE A 1 78 ? 6.095 -12.654 7.221 1.00 78.06 78 ILE A N 1
ATOM 621 C CA . ILE A 1 78 ? 5.044 -12.133 6.349 1.00 78.06 78 ILE A CA 1
ATOM 622 C C . ILE A 1 78 ? 4.081 -11.304 7.195 1.00 78.06 78 ILE A C 1
ATOM 624 O O . ILE A 1 78 ? 3.670 -11.714 8.280 1.00 78.06 78 ILE A O 1
ATOM 628 N N . CYS A 1 79 ? 3.739 -10.112 6.706 1.00 85.19 79 CYS A N 1
ATOM 629 C CA . CYS A 1 79 ? 2.730 -9.268 7.329 1.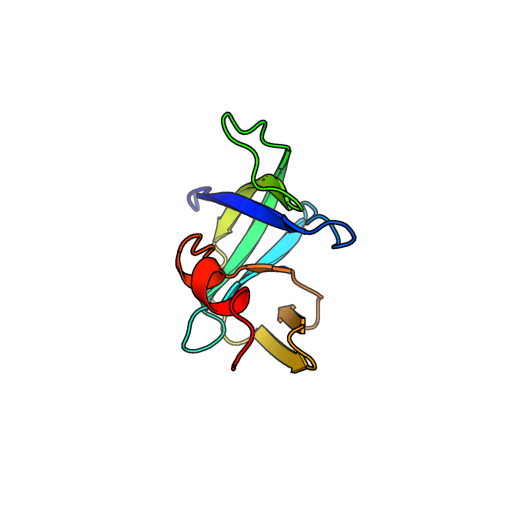00 85.19 79 CYS A CA 1
ATOM 630 C C . CYS A 1 79 ? 1.458 -9.302 6.495 1.00 85.19 79 CYS A C 1
ATOM 632 O O . CYS A 1 79 ? 1.473 -8.857 5.349 1.00 85.19 79 CYS A O 1
ATOM 634 N N . SER A 1 80 ? 0.375 -9.775 7.093 1.00 89.06 80 SER A N 1
ATOM 635 C CA . SER A 1 80 ? -0.963 -9.689 6.519 1.00 89.06 80 SER A CA 1
ATOM 636 C C . SER A 1 80 ? -1.717 -8.575 7.230 1.00 89.06 80 SER A C 1
ATOM 638 O O . SER A 1 80 ? -1.629 -8.446 8.453 1.00 89.06 80 SER A O 1
ATOM 640 N N . VAL A 1 81 ? -2.402 -7.719 6.475 1.00 92.38 81 VAL A N 1
ATOM 641 C CA . VAL A 1 81 ? -3.151 -6.585 7.027 1.00 92.38 81 VAL A CA 1
ATOM 642 C C . VAL A 1 81 ? -4.539 -6.526 6.408 1.00 92.38 81 VAL A C 1
ATOM 644 O O . VAL A 1 81 ? -4.709 -6.734 5.209 1.00 92.38 81 VAL A O 1
ATOM 647 N N . TRP A 1 82 ? -5.525 -6.185 7.228 1.00 95.12 82 TRP A N 1
ATOM 648 C CA . TRP A 1 82 ? -6.911 -6.004 6.821 1.00 95.12 82 TRP A CA 1
ATOM 649 C C . TRP A 1 82 ? -7.430 -4.670 7.338 1.00 95.12 82 TRP A C 1
ATOM 651 O O . TRP A 1 82 ? -7.112 -4.252 8.450 1.00 95.12 82 TRP A O 1
ATOM 661 N N . VAL A 1 83 ? -8.255 -4.000 6.541 1.00 94.12 83 VAL A N 1
ATOM 662 C CA . VAL A 1 83 ? -8.941 -2.758 6.905 1.00 94.12 83 VAL A CA 1
ATOM 663 C C . VAL A 1 83 ? -10.431 -3.017 6.777 1.00 94.12 83 VAL A C 1
ATOM 665 O O . VAL A 1 83 ? -10.901 -3.323 5.688 1.00 94.12 83 VAL A O 1
ATOM 668 N N . LYS A 1 84 ? -11.183 -2.911 7.879 1.00 92.69 84 LYS A N 1
ATOM 669 C CA . LYS A 1 84 ? -12.626 -3.234 7.902 1.00 92.69 84 LYS A CA 1
ATOM 670 C C . LYS A 1 84 ? -12.954 -4.661 7.411 1.00 92.69 84 LYS A C 1
ATOM 672 O O . LYS A 1 84 ? -14.015 -4.885 6.837 1.00 92.69 84 LYS A O 1
ATOM 677 N N . GLY A 1 85 ? -12.044 -5.613 7.621 1.00 91.12 85 GLY A N 1
ATOM 678 C CA . GLY A 1 85 ? -12.187 -6.995 7.146 1.00 91.12 85 GLY A CA 1
ATOM 679 C C . GLY A 1 85 ? -11.816 -7.216 5.674 1.00 91.12 85 GLY A C 1
ATOM 680 O O . GLY A 1 85 ? -11.844 -8.351 5.215 1.00 91.12 85 GLY A O 1
ATOM 681 N N . GLU A 1 86 ? -11.427 -6.170 4.941 1.00 92.62 86 GLU A N 1
ATOM 682 C CA . GLU A 1 86 ? -10.931 -6.281 3.567 1.00 92.62 86 GLU A CA 1
ATOM 683 C C . GLU A 1 86 ? -9.405 -6.371 3.557 1.00 92.62 86 GLU A C 1
ATOM 685 O O . GLU A 1 86 ? -8.734 -5.615 4.262 1.00 92.62 86 GLU A O 1
ATOM 690 N N . GLU A 1 87 ? -8.848 -7.275 2.749 1.00 92.69 87 GLU A N 1
ATOM 691 C CA . GLU A 1 87 ? -7.397 -7.407 2.599 1.00 92.69 87 GLU A CA 1
ATOM 692 C C . GLU A 1 87 ? -6.772 -6.103 2.082 1.00 92.69 87 GLU A C 1
ATOM 694 O O . GLU A 1 87 ? -7.283 -5.446 1.165 1.00 92.69 87 GLU A O 1
ATOM 699 N N . ALA A 1 88 ? -5.656 -5.728 2.699 1.00 93.44 88 ALA A N 1
ATOM 700 C CA . ALA A 1 88 ? -4.928 -4.508 2.419 1.00 93.44 88 ALA A CA 1
ATOM 701 C C . ALA A 1 88 ? -3.434 -4.793 2.215 1.00 93.44 88 ALA A C 1
ATOM 703 O O . ALA A 1 88 ? -2.899 -5.822 2.622 1.00 93.44 88 ALA A O 1
ATOM 704 N N . PHE A 1 89 ? -2.737 -3.843 1.599 1.00 92.00 89 PHE A N 1
ATOM 705 C CA . PHE A 1 89 ? -1.303 -3.950 1.360 1.00 92.00 89 PHE A CA 1
ATOM 706 C C . PHE A 1 89 ? -0.522 -3.319 2.514 1.00 92.00 89 PHE A C 1
ATOM 708 O O . PHE A 1 89 ? -0.693 -2.122 2.786 1.00 92.00 89 PHE A O 1
ATOM 715 N N . PRO A 1 90 ? 0.374 -4.063 3.184 1.00 90.12 90 PRO A N 1
ATOM 716 C CA . PRO A 1 90 ? 1.258 -3.469 4.167 1.00 90.12 90 PRO A CA 1
ATOM 717 C C . PRO A 1 90 ? 2.341 -2.663 3.445 1.00 90.12 90 PRO A C 1
ATOM 719 O O . PRO A 1 90 ? 2.920 -3.082 2.439 1.00 90.12 90 PRO A O 1
ATOM 722 N N . CYS A 1 91 ? 2.639 -1.481 3.963 1.00 87.44 91 CYS A N 1
ATOM 723 C CA . CYS A 1 91 ? 3.707 -0.634 3.466 1.00 87.44 91 CYS A CA 1
ATOM 724 C C . CYS A 1 91 ? 4.692 -0.345 4.583 1.00 87.44 91 CYS A C 1
ATOM 726 O O . CYS A 1 91 ? 4.393 0.416 5.497 1.00 87.44 91 CYS A O 1
ATOM 728 N N . PHE A 1 92 ? 5.886 -0.911 4.476 1.00 82.62 92 PHE A N 1
ATOM 729 C CA . PHE A 1 92 ? 6.979 -0.646 5.400 1.00 82.62 92 PHE A CA 1
ATOM 730 C C . PHE A 1 92 ? 7.855 0.489 4.877 1.00 82.62 92 PHE A C 1
ATOM 732 O O . PHE A 1 92 ? 7.970 0.702 3.667 1.00 82.62 92 PHE A O 1
ATOM 739 N N . ALA A 1 93 ? 8.503 1.212 5.788 1.00 68.06 93 ALA A N 1
ATOM 740 C CA . ALA A 1 93 ? 9.578 2.112 5.401 1.00 68.06 93 ALA A CA 1
ATOM 741 C C . ALA A 1 93 ? 10.689 1.291 4.728 1.00 68.06 93 ALA A C 1
ATOM 743 O O . ALA A 1 93 ? 11.300 0.428 5.354 1.00 68.06 93 ALA A O 1
ATOM 744 N N . PHE A 1 94 ? 10.929 1.540 3.441 1.00 66.31 94 PHE A N 1
ATOM 745 C CA . PHE A 1 94 ? 12.046 0.931 2.733 1.00 66.31 94 PHE A CA 1
ATOM 746 C C . PHE A 1 94 ? 13.343 1.608 3.191 1.00 66.31 94 PHE A C 1
ATOM 748 O O . PHE A 1 94 ? 13.649 2.714 2.744 1.00 66.31 94 PHE A O 1
ATOM 755 N N . ASP A 1 95 ? 14.091 0.962 4.091 1.00 59.03 95 ASP A N 1
ATOM 756 C CA . ASP A 1 95 ? 15.440 1.394 4.462 1.00 59.03 95 ASP A CA 1
ATOM 757 C C . ASP A 1 95 ? 16.495 0.543 3.723 1.00 59.03 95 ASP A C 1
ATOM 759 O O . ASP A 1 95 ? 16.697 -0.634 4.041 1.00 59.03 95 ASP A O 1
ATOM 763 N N . PRO A 1 96 ? 17.190 1.101 2.714 1.00 54.47 96 PRO A N 1
ATOM 764 C CA . PRO A 1 96 ? 18.201 0.357 1.967 1.00 54.47 96 PRO A CA 1
ATOM 765 C C . PRO A 1 96 ? 19.460 0.035 2.793 1.00 54.47 96 PRO A C 1
ATOM 767 O O . PRO A 1 96 ? 20.259 -0.798 2.364 1.00 54.47 96 PRO A O 1
ATOM 770 N N . LYS A 1 97 ? 19.676 0.669 3.958 1.00 49.56 97 LYS A N 1
ATOM 771 C CA . LYS A 1 97 ? 20.848 0.442 4.820 1.00 49.56 97 LYS A CA 1
ATOM 772 C C . LYS A 1 97 ? 20.607 -0.682 5.832 1.00 49.56 97 LYS A C 1
ATOM 774 O O . LYS A 1 97 ? 21.525 -1.473 6.047 1.00 49.56 97 LYS A O 1
ATOM 779 N N . GLU A 1 98 ? 19.396 -0.825 6.377 1.00 50.59 98 GLU A N 1
ATOM 780 C CA . GLU A 1 98 ? 19.040 -1.921 7.302 1.00 50.59 98 GLU A CA 1
ATOM 781 C C . GLU A 1 98 ? 19.124 -3.315 6.646 1.00 50.59 98 GLU A C 1
ATOM 783 O O . GLU A 1 98 ? 19.332 -4.319 7.332 1.00 50.59 98 GLU A O 1
ATOM 788 N N . ARG A 1 99 ? 19.078 -3.414 5.310 1.00 46.28 99 ARG A N 1
ATOM 789 C CA . ARG A 1 99 ? 19.241 -4.704 4.613 1.00 46.28 99 ARG A CA 1
ATOM 790 C C . ARG A 1 99 ? 20.688 -5.196 4.516 1.00 46.28 99 ARG A C 1
ATOM 792 O O . ARG A 1 99 ? 20.903 -6.397 4.364 1.00 46.28 99 ARG A O 1
ATOM 799 N N . ARG A 1 100 ? 21.694 -4.323 4.679 1.00 36.94 100 ARG A N 1
ATOM 800 C CA . ARG A 1 100 ? 23.107 -4.755 4.738 1.00 36.94 100 ARG A CA 1
ATOM 801 C C . ARG A 1 100 ? 23.396 -5.592 5.994 1.00 36.94 100 ARG A C 1
ATOM 803 O O . ARG A 1 100 ? 24.359 -6.351 6.007 1.00 36.94 100 ARG A O 1
ATOM 810 N N . SER A 1 101 ? 22.550 -5.474 7.020 1.00 38.66 101 SER A N 1
ATOM 811 C CA . SER A 1 101 ? 22.591 -6.265 8.258 1.00 38.66 101 SER A CA 1
ATOM 812 C C . SER A 1 101 ? 21.843 -7.601 8.181 1.00 38.66 101 SER A C 1
ATOM 814 O O . SER A 1 101 ? 22.205 -8.509 8.916 1.00 38.66 101 SER A O 1
ATOM 816 N N . LEU A 1 102 ? 20.851 -7.752 7.293 1.00 41.12 102 LEU A N 1
ATOM 817 C CA . LEU A 1 102 ? 20.099 -9.010 7.119 1.00 41.12 102 LEU A CA 1
ATOM 818 C C . LEU A 1 102 ? 20.784 -10.003 6.164 1.00 41.12 102 LEU A C 1
ATOM 820 O O . LEU A 1 102 ? 20.440 -11.177 6.150 1.00 41.12 102 LEU A O 1
ATOM 824 N N . LEU A 1 103 ? 21.760 -9.535 5.380 1.00 39.56 103 LEU A N 1
ATOM 825 C CA . LEU A 1 103 ? 22.584 -10.359 4.485 1.00 39.56 103 LEU A CA 1
ATOM 826 C C . LEU A 1 103 ? 23.915 -10.795 5.110 1.00 39.56 103 LEU A C 1
ATOM 828 O O . LEU A 1 103 ? 24.717 -11.446 4.443 1.00 39.56 103 LEU A O 1
ATOM 832 N N . LYS A 1 104 ? 24.180 -10.448 6.375 1.00 31.62 104 LYS A N 1
ATOM 833 C CA . LYS A 1 104 ? 25.270 -11.090 7.107 1.00 31.62 104 LYS A CA 1
ATOM 834 C C . LYS A 1 104 ? 24.714 -12.367 7.733 1.00 31.62 104 LYS A C 1
ATOM 836 O O . LYS A 1 104 ? 23.810 -12.248 8.563 1.00 31.62 104 LYS A O 1
ATOM 841 N N . PRO A 1 105 ? 25.218 -13.565 7.378 1.00 36.78 105 PRO A N 1
ATOM 842 C CA . PRO A 1 105 ? 24.956 -14.729 8.207 1.00 36.78 105 PRO A CA 1
ATOM 843 C C . PRO A 1 105 ? 25.395 -14.372 9.628 1.00 36.78 105 PRO A C 1
ATOM 845 O O . PRO A 1 105 ? 26.459 -13.779 9.825 1.00 36.78 105 PRO A O 1
ATOM 848 N N . ARG A 1 106 ? 24.540 -14.658 10.612 1.00 42.84 106 ARG A N 1
ATOM 849 C CA . ARG A 1 106 ? 24.973 -14.667 12.008 1.00 42.84 106 ARG A CA 1
ATOM 850 C C . ARG A 1 106 ? 26.049 -15.752 12.101 1.00 42.84 106 ARG A C 1
ATOM 852 O O . ARG A 1 106 ? 25.708 -16.929 12.027 1.00 42.84 106 ARG A O 1
ATOM 859 N N . SER A 1 107 ? 27.318 -15.344 12.112 1.00 42.81 107 SER A N 1
ATOM 860 C CA . SER A 1 107 ? 28.429 -16.187 12.563 1.00 42.81 107 SER A CA 1
ATOM 861 C C . SER A 1 107 ? 28.325 -16.422 14.060 1.00 42.81 107 SER A C 1
ATOM 863 O O . SER A 1 107 ? 27.826 -15.504 14.754 1.00 42.81 107 SER A O 1
#